Protein AF-A0A6P8HR31-F1 (afdb_monomer_lite)

Organism: Actinia tenebrosa (NCBI:txid6105)

pLDDT: mean 81.42, std 15.42, range [35.56, 97.12]

Foldseek 3Di:
DDDDDPPPPPDPPLPAFEEAEEEAPPDVLRVQLVVQLQVLLCVVCPPPSYDHPHYDHLNPDDDDEDQVLPPLRYAYEYEDDLVRQPSSVVHLPDPPQFPPDPVREGDLRYAYEYEAQDKPCRRHVVRNHHDPVSPLRTAYNHDPDSPPDGNVSLNPTPSSVSNSVSNVCSSVPDD

Radius of gyration: 18.09 Å; chains: 1; bounding box: 38×55×62 Å

Secondary structure (DSSP, 8-state):
----------------EEEEEEE--SSHHHHHHHHHHHHHHHHHTTTSSEEEEEEEETTT------GGGGSTTEEEEEEE-SSSHHHHHHHHTSBTTEE-STT-EEPTTEEEEESSSS-HHHHHTTT----GGGGGGEEE---S--TT--HHHHHT-HHHHHHHHHHHHHTT---

Structure (mmCIF, N/CA/C/O backbone):
data_AF-A0A6P8HR31-F1
#
_entry.id   AF-A0A6P8HR31-F1
#
loop_
_atom_site.group_PDB
_atom_site.id
_atom_site.type_symbol
_atom_site.label_atom_id
_atom_site.label_alt_id
_atom_site.label_comp_id
_atom_site.label_asym_id
_atom_site.label_entity_id
_atom_site.label_seq_id
_atom_site.pdbx_PDB_ins_code
_atom_site.Cartn_x
_atom_site.Cartn_y
_atom_site.Cartn_z
_atom_site.occupancy
_atom_site.B_iso_or_equiv
_atom_site.auth_seq_id
_atom_site.auth_comp_id
_atom_site.auth_asym_id
_atom_site.auth_atom_id
_atom_site.pdbx_PDB_model_num
ATOM 1 N N . MET A 1 1 ? 16.267 36.573 -46.406 1.00 40.12 1 MET A N 1
ATOM 2 C CA . MET A 1 1 ? 16.861 36.395 -45.064 1.00 40.12 1 MET A CA 1
ATOM 3 C C . MET A 1 1 ? 15.814 35.713 -44.201 1.00 40.12 1 MET A C 1
ATOM 5 O O . MET A 1 1 ? 14.861 36.362 -43.800 1.00 40.12 1 MET A O 1
ATOM 9 N N . GLY A 1 2 ? 15.895 34.387 -44.078 1.00 35.56 2 GLY A N 1
ATOM 10 C CA . GLY A 1 2 ? 14.940 33.589 -43.308 1.00 35.56 2 GLY A CA 1
ATOM 11 C C . GLY A 1 2 ? 15.474 33.358 -41.899 1.00 35.56 2 GLY A C 1
ATOM 12 O O . GLY A 1 2 ? 16.595 32.878 -41.751 1.00 35.56 2 GLY A O 1
ATOM 13 N N . ASN A 1 3 ? 14.686 33.712 -40.887 1.00 37.78 3 ASN A N 1
ATOM 14 C CA . ASN A 1 3 ? 14.994 33.411 -39.494 1.00 37.78 3 ASN A CA 1
ATOM 15 C C . ASN A 1 3 ? 14.479 32.007 -39.154 1.00 37.78 3 ASN A C 1
ATOM 17 O O . ASN A 1 3 ? 13.273 31.772 -39.152 1.00 37.78 3 ASN A O 1
ATOM 21 N N . SER A 1 4 ? 15.398 31.099 -38.825 1.00 42.00 4 SER A N 1
ATOM 22 C CA . SER A 1 4 ? 15.099 29.841 -38.140 1.00 42.00 4 SER A CA 1
ATOM 23 C C . SER A 1 4 ? 15.101 30.080 -36.632 1.00 42.00 4 SER A C 1
ATOM 25 O O . SER A 1 4 ? 16.160 30.279 -36.043 1.00 42.00 4 SER A O 1
ATOM 27 N N . PHE A 1 5 ? 13.934 30.009 -35.993 1.00 46.53 5 PHE A N 1
ATOM 28 C CA . PHE A 1 5 ? 13.835 29.779 -34.551 1.00 46.53 5 PHE A CA 1
ATOM 29 C C . PHE A 1 5 ? 13.508 28.304 -34.324 1.00 46.53 5 PHE A C 1
ATOM 31 O O . PHE A 1 5 ? 12.351 27.889 -34.328 1.00 46.53 5 PHE A O 1
ATOM 38 N N . GLY A 1 6 ? 14.557 27.502 -34.144 1.00 43.84 6 GLY A N 1
ATOM 39 C CA . GLY A 1 6 ? 14.457 26.139 -33.632 1.00 43.84 6 GLY A CA 1
ATOM 40 C C . GLY A 1 6 ? 14.149 26.166 -32.138 1.00 43.84 6 GLY A C 1
ATOM 41 O O . GLY A 1 6 ? 15.031 25.951 -31.312 1.00 43.84 6 GLY A O 1
ATOM 42 N N . GLY A 1 7 ? 12.899 26.460 -31.783 1.00 38.16 7 GLY A N 1
ATOM 43 C CA . GLY A 1 7 ? 12.392 26.240 -30.436 1.00 38.16 7 GLY A CA 1
ATOM 44 C C . GLY A 1 7 ? 12.248 24.741 -30.207 1.00 38.16 7 GLY A C 1
ATOM 45 O O . GLY A 1 7 ? 11.235 24.151 -30.573 1.00 38.16 7 GLY A O 1
ATOM 46 N N . THR A 1 8 ? 13.265 24.105 -29.624 1.00 46.38 8 THR A N 1
ATOM 47 C CA . THR A 1 8 ? 13.107 22.754 -29.080 1.00 46.38 8 THR A CA 1
ATOM 48 C C . THR A 1 8 ? 12.175 22.855 -27.882 1.00 46.38 8 THR A C 1
ATOM 50 O O . THR A 1 8 ? 12.580 23.157 -26.762 1.00 46.38 8 THR A O 1
ATOM 53 N N . ASN A 1 9 ? 10.886 22.652 -28.142 1.00 44.28 9 ASN A N 1
ATOM 54 C CA . ASN A 1 9 ? 9.853 22.546 -27.128 1.00 44.28 9 ASN A CA 1
ATOM 55 C C . ASN A 1 9 ? 10.074 21.215 -26.389 1.00 44.28 9 ASN A C 1
ATOM 57 O O . ASN A 1 9 ? 9.410 20.214 -26.648 1.00 44.28 9 ASN A O 1
ATOM 61 N N . LYS A 1 10 ? 11.095 21.170 -25.525 1.00 47.12 10 LYS A N 1
ATOM 62 C CA . LYS A 1 10 ? 11.249 20.106 -24.538 1.00 47.12 10 LYS A CA 1
ATOM 63 C C . LYS A 1 10 ? 10.072 20.268 -23.588 1.00 47.12 10 LYS A C 1
ATOM 65 O O . LYS A 1 10 ? 10.114 21.107 -22.691 1.00 47.12 10 LYS A O 1
ATOM 70 N N . GLN A 1 11 ? 9.009 19.497 -23.814 1.00 43.62 11 GLN A N 1
ATOM 71 C CA . GLN A 1 11 ? 8.009 19.270 -22.778 1.00 43.62 11 GLN A CA 1
ATOM 72 C C . GLN A 1 11 ? 8.769 18.925 -21.489 1.00 43.62 11 GLN A C 1
ATOM 74 O O . GLN A 1 11 ? 9.701 18.114 -21.553 1.00 43.62 11 GLN A O 1
ATOM 79 N N . PRO A 1 12 ? 8.455 19.557 -20.346 1.00 42.34 12 PRO A N 1
ATOM 80 C CA . PRO A 1 12 ? 9.095 19.191 -19.098 1.00 42.34 12 PRO A CA 1
ATOM 81 C C . PRO A 1 12 ? 8.813 17.707 -18.875 1.00 42.34 12 PRO A C 1
ATOM 83 O O . PRO A 1 12 ? 7.658 17.309 -18.732 1.00 42.34 12 PRO A O 1
ATOM 86 N N . VAL A 1 13 ? 9.863 16.884 -18.923 1.00 52.69 13 VAL A N 1
ATOM 87 C CA . VAL A 1 13 ? 9.776 15.475 -18.540 1.00 52.69 13 VAL A CA 1
ATOM 88 C C . VAL A 1 13 ? 9.212 15.480 -17.131 1.00 52.69 13 VAL A C 1
ATOM 90 O O . VAL A 1 13 ? 9.839 16.062 -16.244 1.00 52.69 13 VAL A O 1
ATOM 93 N N . ASP A 1 14 ? 8.023 14.904 -16.940 1.00 58.78 14 ASP A N 1
ATOM 94 C CA . ASP A 1 14 ? 7.403 14.849 -15.623 1.00 58.78 14 ASP A CA 1
ATOM 95 C C . ASP A 1 14 ? 8.366 14.109 -14.689 1.00 58.78 14 ASP A C 1
ATOM 97 O O . ASP A 1 14 ? 8.600 12.904 -14.807 1.00 58.78 14 ASP A O 1
ATOM 101 N N . SER A 1 15 ? 9.039 14.873 -13.830 1.00 66.69 15 SER A N 1
ATOM 102 C CA . SER A 1 15 ? 10.050 14.372 -12.906 1.00 66.69 15 SER A CA 1
ATOM 103 C C . SER A 1 15 ? 9.425 13.668 -11.708 1.00 66.69 15 SER A C 1
ATOM 105 O O . SER A 1 15 ? 10.156 13.131 -10.874 1.00 66.69 15 SER A O 1
ATOM 107 N N . ARG A 1 16 ? 8.089 13.688 -11.617 1.00 76.94 16 ARG A N 1
ATOM 108 C CA . ARG A 1 16 ? 7.333 13.124 -10.509 1.00 76.94 16 ARG A CA 1
ATOM 109 C C . ARG A 1 16 ? 7.533 11.621 -10.419 1.00 76.94 16 ARG A C 1
ATOM 111 O O . ARG A 1 16 ? 7.581 10.892 -11.406 1.00 76.94 16 ARG A O 1
ATOM 118 N N . LYS A 1 17 ? 7.649 11.178 -9.178 1.00 87.31 17 LYS A N 1
ATOM 119 C CA . LYS A 1 17 ? 7.576 9.789 -8.763 1.00 87.31 17 LYS A CA 1
ATOM 120 C C . LYS A 1 17 ? 6.125 9.457 -8.416 1.00 87.31 17 LYS A C 1
ATOM 122 O O . LYS A 1 17 ? 5.412 10.276 -7.835 1.00 87.31 17 LYS A O 1
ATOM 127 N N . HIS A 1 18 ? 5.676 8.272 -8.788 1.00 89.75 18 HIS A N 1
ATOM 128 C CA . HIS A 1 18 ? 4.277 7.885 -8.826 1.00 89.75 18 HIS A CA 1
ATOM 129 C C . HIS A 1 18 ? 4.034 6.661 -7.946 1.00 89.75 18 HIS A C 1
ATOM 131 O O . HIS A 1 18 ? 4.611 5.598 -8.156 1.00 89.75 18 HIS A O 1
ATOM 137 N N . ILE A 1 19 ? 3.137 6.806 -6.976 1.00 92.44 19 ILE A N 1
ATOM 138 C CA . ILE A 1 19 ? 2.626 5.690 -6.180 1.00 92.44 19 ILE A CA 1
ATOM 139 C C . ILE A 1 19 ? 1.234 5.336 -6.699 1.00 92.44 19 ILE A C 1
ATOM 141 O O . ILE A 1 19 ? 0.383 6.215 -6.888 1.00 92.44 19 ILE A O 1
ATOM 145 N N . CYS A 1 20 ? 1.002 4.048 -6.909 1.00 92.62 20 CYS A N 1
ATOM 146 C CA . CYS A 1 20 ? -0.322 3.474 -7.074 1.00 92.62 20 CYS A CA 1
ATOM 147 C C . CYS A 1 20 ? -0.653 2.664 -5.827 1.00 92.62 20 CYS A C 1
ATOM 149 O O . CYS A 1 20 ? 0.116 1.783 -5.457 1.00 92.62 20 CYS A O 1
ATOM 151 N N . ILE A 1 21 ? -1.797 2.932 -5.208 1.00 94.44 21 ILE A N 1
ATOM 152 C CA . ILE A 1 21 ? -2.326 2.094 -4.133 1.00 94.44 21 ILE A CA 1
ATOM 153 C C . ILE A 1 21 ? -3.433 1.229 -4.715 1.00 94.44 21 ILE A C 1
ATOM 155 O O . ILE A 1 21 ? -4.346 1.742 -5.363 1.00 94.44 21 ILE A O 1
ATOM 159 N N . LEU A 1 22 ? -3.343 -0.070 -4.474 1.00 92.81 22 LEU A N 1
ATOM 160 C CA . LEU A 1 22 ? -4.321 -1.065 -4.864 1.00 92.81 22 LEU A CA 1
ATOM 161 C C . LEU A 1 22 ? -4.938 -1.674 -3.612 1.00 92.81 22 LEU A C 1
ATOM 163 O O . LEU A 1 22 ? -4.216 -2.108 -2.720 1.00 92.81 22 LEU A O 1
ATOM 167 N N . TYR A 1 23 ? -6.263 -1.700 -3.541 1.00 93.12 23 TYR A N 1
ATOM 168 C CA . TYR A 1 23 ? -6.982 -2.236 -2.391 1.00 93.12 23 TYR A CA 1
ATOM 169 C C . TYR A 1 23 ? -8.322 -2.834 -2.812 1.00 93.12 23 TYR A C 1
ATOM 171 O O . TYR A 1 23 ? -8.868 -2.491 -3.863 1.00 93.12 23 TYR A O 1
ATOM 179 N N . ASN A 1 24 ? -8.877 -3.709 -1.975 1.00 90.75 24 ASN A N 1
ATOM 180 C CA . ASN A 1 24 ? -10.247 -4.180 -2.124 1.00 90.75 24 ASN A CA 1
ATOM 181 C C . ASN A 1 24 ? -11.186 -3.341 -1.244 1.00 90.75 24 ASN A C 1
ATOM 183 O O . ASN A 1 24 ? -11.096 -3.374 -0.021 1.00 90.75 24 ASN A O 1
ATOM 187 N N . GLY A 1 25 ? -12.075 -2.565 -1.864 1.00 87.94 25 GLY A N 1
ATOM 188 C CA . GLY A 1 25 ? -13.039 -1.705 -1.176 1.00 87.94 25 GLY A CA 1
ATOM 189 C C . GLY A 1 25 ? -14.407 -2.337 -0.924 1.00 87.94 25 GLY A C 1
ATOM 190 O O . GLY A 1 25 ? -15.355 -1.590 -0.670 1.00 87.94 25 GLY A O 1
ATOM 191 N N . SER A 1 26 ? -14.530 -3.668 -1.022 1.00 87.25 26 SER A N 1
ATOM 192 C CA . SER A 1 26 ? -15.784 -4.384 -0.728 1.00 87.25 26 SER A CA 1
ATOM 193 C C . SER A 1 26 ? -16.178 -4.262 0.745 1.00 87.25 26 SER A C 1
ATOM 195 O O . SER A 1 26 ? -17.365 -4.192 1.055 1.00 87.25 26 SER A O 1
ATOM 197 N N . ASP A 1 27 ? -15.189 -4.199 1.640 1.00 89.06 27 ASP A N 1
ATOM 198 C CA . ASP A 1 27 ? -15.388 -3.911 3.057 1.00 89.06 27 ASP A CA 1
ATOM 199 C C . ASP A 1 27 ? -15.221 -2.409 3.339 1.00 89.06 27 ASP A C 1
ATOM 201 O O . ASP A 1 27 ? -14.224 -1.778 2.969 1.00 89.06 27 ASP A O 1
ATOM 205 N N . SER A 1 28 ? -16.215 -1.817 4.006 1.00 89.88 28 SER A N 1
ATOM 206 C CA . SER A 1 28 ? -16.205 -0.391 4.337 1.00 89.88 28 SER A CA 1
ATOM 207 C C . SER A 1 28 ? -15.113 -0.040 5.340 1.00 89.88 28 SER A C 1
ATOM 209 O O . SER A 1 28 ? -14.540 1.043 5.233 1.00 89.88 28 SER A O 1
ATOM 211 N N . LEU A 1 29 ? -14.817 -0.947 6.278 1.00 91.88 29 LEU A N 1
ATOM 212 C CA . LEU A 1 29 ? -13.780 -0.736 7.284 1.00 91.88 29 LEU A CA 1
ATOM 213 C C . LEU 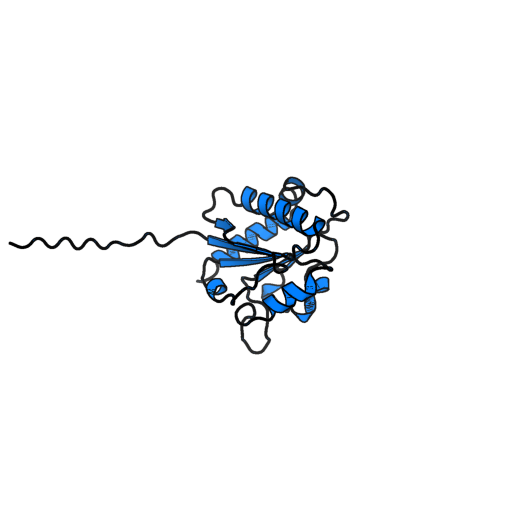A 1 29 ? -12.395 -0.729 6.633 1.00 91.88 29 LEU A C 1
ATOM 215 O O . LEU A 1 29 ? -11.627 0.212 6.828 1.00 91.88 29 LEU A O 1
ATOM 219 N N . GLN A 1 30 ? -12.108 -1.713 5.779 1.00 90.56 30 GLN A N 1
ATOM 220 C CA . GLN A 1 30 ? -10.887 -1.727 4.979 1.00 90.56 30 GLN A CA 1
ATOM 221 C C . GLN A 1 30 ? -10.750 -0.446 4.155 1.00 90.56 30 GLN A C 1
ATOM 223 O O . GLN A 1 30 ? -9.706 0.200 4.173 1.00 90.56 30 GLN A O 1
ATOM 228 N N . LYS A 1 31 ? -11.814 -0.010 3.476 1.00 92.62 31 LYS A N 1
ATOM 229 C CA . LYS A 1 31 ? -11.786 1.223 2.680 1.00 92.62 31 LYS A CA 1
ATOM 230 C C . LYS A 1 31 ? -11.470 2.475 3.507 1.00 92.62 31 LYS A C 1
ATOM 232 O O . LYS A 1 31 ? -10.786 3.366 3.003 1.00 92.62 31 LYS A O 1
ATOM 237 N N . GLU A 1 32 ? -11.988 2.573 4.727 1.00 94.56 32 GLU A N 1
ATOM 238 C CA . GLU A 1 32 ? -11.679 3.667 5.652 1.00 94.56 32 GLU A CA 1
ATOM 239 C C . GLU A 1 32 ? -10.208 3.626 6.078 1.00 94.56 32 GLU A C 1
ATOM 241 O O . GLU A 1 32 ? -9.495 4.611 5.892 1.00 94.56 32 GLU A O 1
ATOM 246 N N . ASN A 1 33 ? -9.714 2.459 6.489 1.00 95.19 33 ASN A N 1
ATOM 247 C CA . ASN A 1 33 ? -8.317 2.281 6.883 1.00 95.19 33 ASN A CA 1
ATOM 248 C C . ASN A 1 33 ? -7.340 2.582 5.742 1.00 95.19 33 ASN A C 1
ATOM 250 O O . ASN A 1 33 ? -6.334 3.254 5.953 1.00 95.19 33 ASN A O 1
ATOM 254 N N . VAL A 1 34 ? -7.648 2.165 4.507 1.00 95.38 34 VAL A N 1
ATOM 255 C CA . VAL A 1 34 ? -6.812 2.479 3.336 1.00 95.38 34 VAL A CA 1
ATOM 256 C C . VAL A 1 34 ? -6.796 3.992 3.058 1.00 95.38 34 VAL A C 1
ATOM 258 O O . VAL A 1 34 ? -5.783 4.519 2.595 1.00 95.38 34 VAL A O 1
ATOM 261 N N . ARG A 1 35 ? -7.881 4.726 3.350 1.00 95.75 35 ARG A N 1
ATOM 262 C CA . ARG A 1 35 ? -7.899 6.197 3.231 1.00 95.75 35 ARG A CA 1
ATOM 263 C C . ARG A 1 35 ? -7.020 6.856 4.290 1.00 95.75 35 ARG A C 1
ATOM 265 O O . ARG A 1 35 ? -6.188 7.675 3.911 1.00 95.75 35 ARG A O 1
ATOM 272 N N . SER A 1 36 ? -7.146 6.456 5.556 1.00 97.06 36 SER A N 1
ATOM 273 C CA . SER A 1 36 ? -6.275 6.926 6.644 1.00 97.06 36 SER A CA 1
ATOM 274 C C . SER A 1 36 ? -4.802 6.654 6.328 1.00 97.06 36 SER A C 1
ATOM 276 O O . SER A 1 36 ? -3.967 7.554 6.395 1.00 97.06 36 SER A O 1
ATOM 278 N N . PHE A 1 37 ? -4.496 5.444 5.858 1.00 97.12 37 PHE A N 1
ATOM 279 C CA . PHE A 1 37 ? -3.167 5.047 5.398 1.00 97.12 37 PHE A CA 1
ATOM 280 C C . PHE A 1 37 ? -2.651 5.914 4.243 1.00 97.12 37 PHE A C 1
ATOM 282 O O . PHE A 1 37 ? -1.506 6.361 4.266 1.00 97.12 37 PHE A O 1
ATOM 289 N N . ARG A 1 38 ? -3.479 6.170 3.222 1.00 95.62 38 ARG A N 1
ATOM 290 C CA . ARG A 1 38 ? -3.123 7.035 2.088 1.00 95.62 38 ARG A CA 1
ATOM 291 C C . ARG A 1 38 ? -2.790 8.445 2.563 1.00 95.62 38 ARG A C 1
ATOM 293 O O . ARG A 1 38 ? -1.826 9.029 2.073 1.00 95.62 38 ARG A O 1
ATOM 300 N N . ASP A 1 39 ? -3.597 8.989 3.464 1.00 94.50 39 ASP A N 1
ATOM 301 C CA . ASP A 1 39 ? -3.443 10.358 3.949 1.00 94.50 39 ASP A CA 1
ATOM 302 C C . ASP A 1 39 ? -2.161 10.496 4.777 1.00 94.50 39 ASP A C 1
ATOM 304 O O . ASP A 1 39 ? -1.372 11.404 4.515 1.00 94.50 39 ASP A O 1
ATOM 308 N N . ALA A 1 40 ? -1.882 9.522 5.647 1.00 94.75 40 ALA A N 1
ATOM 309 C CA . ALA A 1 40 ? -0.612 9.378 6.355 1.00 94.75 40 ALA A CA 1
ATOM 310 C C . ALA A 1 40 ? 0.574 9.273 5.379 1.00 94.75 40 ALA A C 1
ATOM 312 O O . ALA A 1 40 ? 1.537 10.043 5.426 1.00 94.75 40 ALA A O 1
ATOM 313 N N . LEU A 1 41 ? 0.503 8.358 4.407 1.00 93.88 41 LEU A N 1
ATOM 314 C CA . LEU A 1 41 ? 1.563 8.166 3.418 1.00 93.88 41 LEU A CA 1
ATOM 315 C C . LEU A 1 41 ? 1.844 9.452 2.629 1.00 93.88 41 LEU A C 1
ATOM 317 O O . LEU A 1 41 ? 3.003 9.826 2.459 1.00 93.88 41 LEU A O 1
ATOM 321 N N . ASN A 1 42 ? 0.800 10.151 2.184 1.00 90.88 42 ASN A N 1
ATOM 322 C CA . ASN A 1 42 ? 0.929 11.416 1.470 1.00 90.88 42 ASN A CA 1
ATOM 323 C C . ASN A 1 42 ? 1.492 12.532 2.366 1.00 90.88 42 ASN A C 1
ATOM 325 O O . ASN A 1 42 ? 2.336 13.302 1.913 1.00 90.88 42 ASN A O 1
ATOM 329 N N . GLY A 1 43 ? 1.065 12.595 3.631 1.00 88.75 43 GLY A N 1
ATOM 330 C CA . GLY A 1 43 ? 1.535 13.567 4.618 1.00 88.75 43 GLY A CA 1
ATOM 331 C C . GLY A 1 43 ? 3.043 13.481 4.850 1.00 88.75 43 GLY A C 1
ATOM 332 O O . GLY A 1 43 ? 3.752 14.470 4.672 1.00 88.75 43 GLY A O 1
ATOM 333 N N . GLY A 1 44 ? 3.567 12.289 5.148 1.00 86.94 44 GLY A N 1
ATOM 334 C CA . GLY A 1 44 ? 5.005 12.115 5.404 1.00 86.94 44 GLY A CA 1
ATOM 335 C C . GLY A 1 44 ? 5.894 12.002 4.161 1.00 86.94 44 GLY A C 1
ATOM 336 O O . GLY A 1 44 ? 7.121 11.976 4.277 1.00 86.94 44 GLY A O 1
ATOM 337 N N . LEU A 1 45 ? 5.305 11.958 2.964 1.00 87.38 45 LEU A N 1
ATOM 338 C CA . LEU A 1 45 ? 6.025 12.181 1.704 1.00 87.38 45 LEU A CA 1
ATOM 339 C C . LEU A 1 45 ? 5.960 13.648 1.241 1.00 87.38 45 LEU A C 1
ATOM 341 O O . LEU A 1 45 ? 6.557 13.989 0.217 1.00 87.38 45 LEU A O 1
ATOM 345 N N . GLY A 1 46 ? 5.291 14.524 2.001 1.00 73.75 46 GLY A N 1
ATOM 346 C CA . GLY A 1 46 ? 5.201 15.955 1.733 1.00 73.75 46 GLY A CA 1
ATOM 347 C C . GLY A 1 46 ? 6.572 16.604 1.519 1.00 73.75 46 GLY A C 1
ATOM 348 O O . GLY A 1 46 ? 7.539 16.319 2.223 1.00 73.75 46 GLY A O 1
ATOM 349 N N . GLY A 1 47 ? 6.670 17.460 0.498 1.00 68.50 47 GLY A N 1
ATOM 350 C CA . GLY A 1 47 ? 7.920 18.123 0.100 1.00 68.50 47 GLY A CA 1
ATOM 351 C C . GLY A 1 47 ? 8.832 17.294 -0.813 1.00 68.50 47 GLY A C 1
ATOM 352 O O . GLY A 1 47 ? 9.760 17.848 -1.400 1.00 68.50 47 GLY A O 1
ATOM 353 N N . LYS A 1 48 ? 8.560 15.995 -1.006 1.00 75.00 48 LYS A N 1
ATOM 354 C CA . LYS A 1 48 ? 9.241 15.158 -2.007 1.00 75.00 48 LYS A CA 1
ATOM 355 C C . LYS A 1 48 ? 8.491 15.235 -3.336 1.00 75.00 48 LYS A C 1
ATOM 357 O O . LYS A 1 48 ? 7.277 15.417 -3.368 1.00 75.00 48 LYS A O 1
ATOM 362 N N . ASN A 1 49 ? 9.193 15.042 -4.453 1.00 84.88 49 ASN A N 1
ATOM 363 C CA . ASN A 1 49 ? 8.577 14.970 -5.785 1.00 84.88 49 ASN A CA 1
ATOM 364 C C . ASN A 1 49 ? 7.872 13.614 -6.022 1.00 84.88 49 ASN A C 1
ATOM 366 O O . ASN A 1 49 ? 8.054 12.991 -7.066 1.00 84.88 49 ASN A O 1
ATOM 370 N N . ILE A 1 50 ? 7.138 13.117 -5.021 1.00 87.06 50 ILE A N 1
ATOM 371 C CA . ILE A 1 50 ? 6.440 11.828 -5.007 1.00 87.06 50 ILE A CA 1
ATOM 372 C C . ILE A 1 50 ? 4.949 12.107 -4.834 1.00 87.06 50 ILE A C 1
ATOM 374 O O . ILE A 1 50 ? 4.552 12.874 -3.962 1.00 87.06 50 ILE A O 1
ATOM 378 N N . LYS A 1 51 ? 4.113 11.483 -5.662 1.00 87.44 51 LYS A N 1
ATOM 379 C CA . LYS A 1 51 ? 2.665 11.661 -5.630 1.00 87.44 51 LYS A CA 1
ATOM 380 C C . LYS A 1 51 ? 1.949 10.322 -5.709 1.00 87.44 51 LYS A C 1
ATOM 382 O O . LYS A 1 51 ? 2.233 9.502 -6.583 1.00 87.44 51 LYS A O 1
ATOM 387 N N . ILE A 1 52 ? 0.938 10.147 -4.864 1.00 88.62 52 ILE A N 1
ATOM 388 C CA . ILE A 1 52 ? -0.059 9.092 -5.052 1.00 88.62 52 ILE A CA 1
ATOM 389 C C . ILE A 1 52 ? -0.928 9.497 -6.244 1.00 88.62 52 ILE A C 1
ATOM 391 O O . ILE A 1 52 ? -1.682 10.467 -6.185 1.00 88.62 52 ILE A O 1
ATOM 395 N N . THR A 1 53 ? -0.760 8.803 -7.366 1.00 84.94 53 THR A N 1
ATOM 396 C CA . THR A 1 53 ? -1.433 9.146 -8.631 1.00 84.94 53 THR A CA 1
ATOM 397 C C . THR A 1 53 ? -2.591 8.240 -8.967 1.00 84.94 53 THR A C 1
ATOM 399 O O . THR A 1 53 ? -3.489 8.661 -9.693 1.00 84.94 53 THR A O 1
ATOM 402 N N . LYS A 1 54 ? -2.594 7.027 -8.419 1.00 86.44 54 LYS A N 1
ATOM 403 C CA . LYS A 1 54 ? -3.686 6.077 -8.571 1.00 86.44 54 LYS A CA 1
ATOM 404 C C . LYS A 1 54 ? -4.055 5.494 -7.215 1.00 86.44 54 LYS A C 1
ATOM 406 O O . LYS A 1 54 ? -3.185 5.194 -6.398 1.00 86.44 54 LYS A O 1
ATOM 411 N N . PHE A 1 55 ? -5.354 5.366 -6.997 1.00 90.31 55 PHE A N 1
ATOM 412 C CA . PHE A 1 55 ? -5.953 4.831 -5.785 1.00 90.31 55 PHE A CA 1
ATOM 413 C C . PHE A 1 55 ? -7.103 3.927 -6.221 1.00 90.31 55 PHE A C 1
ATOM 415 O O . PHE A 1 55 ? -8.202 4.413 -6.470 1.00 90.31 55 PHE A O 1
ATOM 422 N N . ILE A 1 56 ? -6.794 2.649 -6.436 1.00 90.12 56 ILE A N 1
ATOM 423 C CA . ILE A 1 56 ? -7.619 1.738 -7.229 1.00 90.12 56 ILE A CA 1
ATOM 424 C C . ILE A 1 56 ? -8.351 0.7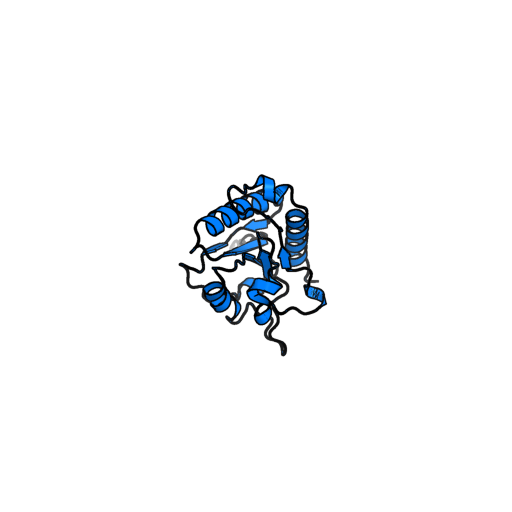54 -6.323 1.00 90.12 56 ILE A C 1
ATOM 426 O O . ILE A 1 56 ? -7.723 -0.022 -5.600 1.00 90.12 56 ILE A O 1
ATOM 430 N N . ASP A 1 57 ? -9.679 0.766 -6.431 1.00 91.50 57 ASP A N 1
ATOM 431 C CA . ASP A 1 57 ? -10.575 -0.196 -5.798 1.00 91.50 57 ASP A CA 1
ATOM 432 C C . ASP A 1 57 ? -10.833 -1.379 -6.743 1.00 91.50 57 ASP A C 1
ATOM 434 O O . ASP A 1 57 ? -11.654 -1.295 -7.662 1.00 91.50 57 ASP A O 1
ATOM 438 N N . VAL A 1 58 ? -10.165 -2.510 -6.510 1.00 89.00 58 VAL A N 1
ATOM 439 C CA . VAL A 1 58 ? -10.283 -3.692 -7.389 1.00 89.00 58 VAL A CA 1
ATOM 440 C C . VAL A 1 58 ? -11.638 -4.390 -7.306 1.00 89.00 58 VAL A C 1
ATOM 442 O O . VAL A 1 58 ? -11.908 -5.296 -8.090 1.00 89.00 58 VAL A O 1
ATOM 445 N N . SER A 1 59 ? -12.506 -3.995 -6.369 1.00 85.94 59 SER A N 1
ATOM 446 C CA . SER A 1 59 ? -13.891 -4.477 -6.346 1.00 85.94 59 SER A CA 1
ATOM 447 C C . SER A 1 59 ? -14.762 -3.820 -7.422 1.00 85.94 59 SER A C 1
ATOM 449 O O . SER A 1 59 ? -15.838 -4.325 -7.735 1.00 85.94 59 SER A O 1
ATOM 451 N N . LYS A 1 60 ? -14.307 -2.698 -7.995 1.00 84.19 60 LYS A N 1
ATOM 452 C CA . LYS A 1 60 ? -15.075 -1.875 -8.943 1.00 84.19 60 LYS A CA 1
ATOM 453 C C . LYS A 1 60 ? -14.380 -1.683 -10.276 1.00 84.19 60 LYS A C 1
ATOM 455 O O . LYS A 1 60 ? -15.050 -1.517 -11.291 1.00 84.19 60 LYS A O 1
ATOM 460 N N . GLU A 1 61 ? -13.055 -1.656 -10.265 1.00 77.44 61 GLU A N 1
ATOM 461 C CA . GLU A 1 61 ? -12.259 -1.301 -11.428 1.00 77.44 61 GLU A CA 1
ATOM 462 C C . GLU A 1 61 ? -11.576 -2.524 -12.032 1.00 77.44 61 GLU A C 1
ATOM 464 O O . GLU A 1 61 ? -10.941 -3.322 -11.340 1.00 77.44 61 GLU A O 1
ATOM 469 N N . HIS A 1 62 ? -11.668 -2.640 -13.356 1.00 72.31 62 HIS A N 1
ATOM 470 C CA . HIS A 1 62 ? -10.839 -3.567 -14.108 1.00 72.31 62 HIS A CA 1
ATOM 471 C C . HIS A 1 62 ? -9.508 -2.892 -14.442 1.00 72.31 62 HIS A C 1
ATOM 473 O O . HIS A 1 62 ? -9.483 -1.812 -15.026 1.00 72.31 62 HIS A O 1
ATOM 479 N N . ILE A 1 63 ? -8.396 -3.530 -14.076 1.00 73.69 63 ILE A N 1
ATOM 480 C CA . ILE A 1 63 ? -7.059 -2.991 -14.341 1.00 73.69 63 ILE A CA 1
ATOM 481 C C . ILE A 1 63 ? -6.465 -3.666 -15.575 1.00 73.69 63 ILE A C 1
ATOM 483 O O . ILE A 1 63 ? -6.107 -4.845 -15.521 1.00 73.69 63 ILE A O 1
ATOM 487 N N . ASP A 1 64 ? -6.324 -2.921 -16.668 1.00 63.91 64 ASP A N 1
ATOM 488 C CA . ASP A 1 64 ? -5.694 -3.392 -17.906 1.00 63.91 64 ASP A CA 1
ATOM 489 C C . ASP A 1 64 ? -4.167 -3.327 -17.815 1.00 63.91 64 ASP A C 1
ATOM 491 O O . ASP A 1 64 ? -3.536 -2.373 -18.260 1.00 63.91 64 ASP A O 1
ATOM 495 N N . GLY A 1 65 ? -3.572 -4.365 -17.220 1.00 63.19 65 GLY A N 1
ATOM 496 C CA . GLY A 1 65 ? -2.122 -4.553 -17.151 1.00 63.19 65 GLY A CA 1
ATOM 497 C C . GLY A 1 65 ? -1.372 -3.492 -16.330 1.00 63.19 65 GLY A C 1
ATOM 498 O O . GLY A 1 65 ? -1.831 -2.378 -16.089 1.00 63.19 65 GLY A O 1
ATOM 499 N N . MET A 1 66 ? -0.166 -3.839 -15.881 1.00 72.94 66 MET A N 1
ATOM 500 C CA . MET A 1 66 ? 0.681 -2.931 -15.095 1.00 72.94 66 MET A CA 1
ATOM 501 C C . MET A 1 66 ? 2.008 -2.630 -15.791 1.00 72.94 66 MET A C 1
ATOM 503 O O . MET A 1 66 ? 3.031 -2.468 -15.143 1.00 72.94 66 MET A O 1
ATOM 507 N N . GLN A 1 67 ? 1.999 -2.500 -17.121 1.00 71.94 67 GLN A N 1
ATOM 508 C CA . GLN A 1 67 ? 3.199 -2.176 -17.913 1.00 71.94 67 GLN A CA 1
ATOM 509 C C . GLN A 1 67 ? 3.883 -0.872 -17.470 1.00 71.94 67 GLN A C 1
ATOM 511 O O . GLN A 1 67 ? 5.062 -0.672 -17.719 1.00 71.94 67 GLN A O 1
ATOM 516 N N . TRP A 1 68 ? 3.161 0.020 -16.790 1.00 73.69 68 TRP A N 1
ATOM 517 C CA . TRP A 1 68 ? 3.730 1.233 -16.215 1.00 73.69 68 TRP A CA 1
ATOM 518 C C . TRP A 1 68 ? 4.630 0.966 -14.994 1.00 73.69 68 TRP A C 1
ATOM 520 O O . TRP A 1 68 ? 5.414 1.842 -14.647 1.00 73.69 68 TRP A O 1
ATOM 530 N N . LEU A 1 69 ? 4.561 -0.205 -14.344 1.00 75.25 69 LEU A N 1
ATOM 531 C CA . LEU A 1 69 ? 5.441 -0.546 -13.214 1.00 75.25 69 LEU A CA 1
ATOM 532 C C . LEU A 1 69 ? 6.902 -0.700 -13.622 1.00 75.25 69 LEU A C 1
ATOM 534 O O . LEU A 1 69 ? 7.785 -0.421 -12.817 1.00 75.25 69 LEU A O 1
ATOM 538 N N . SER A 1 70 ? 7.165 -1.063 -14.879 1.00 68.94 70 SER A N 1
ATOM 539 C CA . SER A 1 70 ? 8.531 -1.119 -15.396 1.00 68.94 70 SER A CA 1
ATOM 540 C C . SER A 1 70 ? 9.149 0.274 -15.578 1.00 68.94 70 SER A C 1
ATOM 542 O O . SER A 1 70 ? 10.325 0.385 -15.906 1.00 68.94 70 SER A O 1
ATOM 544 N N . GLN A 1 71 ? 8.387 1.358 -15.392 1.00 74.12 71 GLN A N 1
ATOM 545 C CA . GLN A 1 71 ? 8.929 2.713 -15.414 1.00 74.12 71 GLN A CA 1
ATOM 546 C C . GLN A 1 71 ? 9.676 2.999 -14.103 1.00 74.12 71 GLN A C 1
ATOM 548 O O . GLN A 1 71 ? 9.193 2.704 -13.012 1.00 74.12 71 GLN A O 1
ATOM 553 N N . ILE A 1 72 ? 10.850 3.629 -14.201 1.00 67.06 72 ILE A N 1
ATOM 554 C CA . ILE A 1 72 ? 11.782 3.902 -13.082 1.00 67.06 72 ILE A CA 1
ATOM 555 C C . ILE A 1 72 ? 11.100 4.578 -11.881 1.00 67.06 72 ILE A C 1
ATOM 557 O O . ILE A 1 72 ? 11.465 4.375 -10.731 1.00 67.06 72 ILE A O 1
ATOM 561 N N . ARG A 1 73 ? 10.076 5.391 -12.135 1.00 82.94 73 ARG A N 1
ATOM 562 C CA . ARG A 1 73 ? 9.486 6.289 -11.139 1.00 82.94 73 ARG A CA 1
ATOM 563 C C . ARG A 1 73 ? 8.213 5.758 -10.491 1.00 82.94 73 ARG A C 1
ATOM 565 O O . ARG A 1 73 ? 7.492 6.549 -9.893 1.00 82.94 73 ARG A O 1
ATOM 572 N N . HIS A 1 74 ? 7.888 4.480 -10.655 1.00 87.38 74 HIS A N 1
ATOM 573 C CA . HIS A 1 74 ? 6.576 3.940 -10.309 1.00 87.38 74 HIS A CA 1
ATOM 574 C C . HIS A 1 74 ? 6.676 2.828 -9.263 1.00 87.38 74 HIS A C 1
ATOM 576 O O . HIS A 1 74 ? 7.464 1.904 -9.408 1.00 87.38 74 HIS A O 1
ATOM 582 N N . VAL A 1 75 ? 5.841 2.900 -8.225 1.00 91.19 75 VAL A N 1
ATOM 583 C CA . VAL A 1 75 ? 5.713 1.860 -7.190 1.00 91.19 75 VAL A CA 1
ATOM 584 C C . VAL A 1 75 ? 4.248 1.474 -7.040 1.00 91.19 75 VAL A C 1
ATOM 586 O O . VAL A 1 75 ? 3.363 2.339 -7.032 1.00 91.19 75 VAL A O 1
ATOM 589 N N . LEU A 1 76 ? 3.994 0.175 -6.899 1.00 92.19 76 LEU A N 1
ATOM 590 C CA . LEU A 1 76 ? 2.692 -0.365 -6.525 1.00 92.19 76 LEU A CA 1
ATOM 591 C C . LEU A 1 76 ? 2.706 -0.716 -5.040 1.00 92.19 76 LEU A C 1
ATOM 593 O O . LEU A 1 76 ? 3.544 -1.489 -4.594 1.00 92.19 76 LEU A O 1
ATOM 597 N N . VAL A 1 77 ? 1.747 -0.186 -4.292 1.00 94.94 77 VAL A N 1
ATOM 598 C CA . VAL A 1 77 ? 1.462 -0.588 -2.915 1.00 94.94 77 VAL A CA 1
ATOM 599 C C . VAL A 1 77 ? 0.148 -1.356 -2.915 1.00 94.94 77 VAL A C 1
ATOM 601 O O . VAL A 1 77 ? -0.882 -0.827 -3.329 1.00 94.94 77 VAL A O 1
ATOM 604 N N . VAL A 1 78 ? 0.180 -2.600 -2.458 1.00 93.69 78 VAL A N 1
ATOM 605 C CA . VAL A 1 78 ? -0.966 -3.506 -2.414 1.00 93.69 78 VAL A CA 1
ATOM 606 C C . VAL A 1 78 ? -1.425 -3.640 -0.969 1.00 93.69 78 VAL A C 1
ATOM 608 O O . VAL A 1 78 ? -0.734 -4.236 -0.148 1.00 93.69 78 VAL A O 1
ATOM 611 N N . CYS A 1 79 ? -2.592 -3.091 -0.649 1.00 94.62 79 CYS A N 1
ATOM 612 C CA . CYS A 1 79 ? -3.230 -3.259 0.650 1.00 94.62 79 CYS A CA 1
ATOM 613 C C . CYS A 1 79 ? -4.015 -4.573 0.655 1.00 94.62 79 CYS A C 1
ATOM 615 O O . CYS A 1 79 ? -5.060 -4.673 0.008 1.00 94.62 79 CYS A O 1
ATOM 617 N N . VAL A 1 80 ? -3.507 -5.564 1.383 1.00 92.06 80 VAL A N 1
ATOM 618 C CA . VAL A 1 80 ? -4.102 -6.896 1.497 1.00 92.06 80 VAL A CA 1
ATOM 619 C C . VAL A 1 80 ? -4.859 -7.052 2.812 1.00 92.06 80 VAL A C 1
ATOM 621 O O . VAL A 1 80 ? -4.453 -6.556 3.865 1.00 92.06 80 VAL A O 1
ATOM 624 N N . ASP A 1 81 ? -5.968 -7.770 2.741 1.00 88.38 81 ASP A N 1
ATOM 625 C CA . ASP A 1 81 ? -6.827 -8.137 3.855 1.00 88.38 81 ASP A CA 1
ATOM 626 C C . ASP A 1 81 ? -7.428 -9.523 3.593 1.00 88.38 81 ASP A C 1
ATOM 628 O O . ASP A 1 81 ? -7.482 -9.989 2.458 1.00 88.38 81 ASP A O 1
ATOM 632 N N . GLN A 1 82 ? -7.903 -10.204 4.636 1.00 80.25 82 GLN A N 1
ATOM 633 C CA . GLN A 1 82 ? -8.451 -11.557 4.469 1.00 80.25 82 GLN A CA 1
ATOM 634 C C . GLN A 1 82 ? -9.707 -11.595 3.582 1.00 80.25 82 GLN A C 1
ATOM 636 O O . GLN A 1 82 ? -9.969 -12.609 2.934 1.00 80.25 82 GLN A O 1
ATOM 641 N N . ALA A 1 83 ? -10.481 -10.506 3.538 1.00 72.25 83 ALA A N 1
ATOM 642 C CA . ALA A 1 83 ? -11.718 -10.433 2.766 1.00 72.25 83 ALA A CA 1
ATOM 643 C C . ALA A 1 83 ? -11.476 -10.141 1.274 1.00 72.25 83 ALA A C 1
ATOM 645 O O . ALA A 1 83 ? -12.275 -10.549 0.429 1.00 72.25 83 ALA A O 1
ATOM 646 N N . GLY A 1 84 ? -10.381 -9.460 0.923 1.00 65.19 84 GLY A N 1
ATOM 647 C CA . GLY A 1 84 ? -10.162 -8.916 -0.413 1.00 65.19 84 GLY A CA 1
ATOM 648 C C . GLY A 1 84 ? -9.371 -9.784 -1.388 1.00 65.19 84 GLY A C 1
ATOM 649 O O . GLY A 1 84 ? -9.155 -9.366 -2.533 1.00 65.19 84 GLY A O 1
ATOM 650 N N . ASN A 1 85 ? -8.984 -10.988 -0.963 1.00 73.19 85 ASN A N 1
ATOM 651 C CA . ASN A 1 85 ? -8.022 -11.858 -1.641 1.00 73.19 85 ASN A CA 1
ATOM 652 C C . ASN A 1 85 ? -8.358 -12.177 -3.103 1.00 73.19 85 ASN A C 1
ATOM 654 O O . ASN A 1 85 ? -7.463 -12.160 -3.941 1.00 73.19 85 ASN A O 1
ATOM 658 N N . GLY A 1 86 ? -9.623 -12.444 -3.443 1.00 80.44 86 GLY A N 1
ATOM 659 C CA . GLY A 1 86 ? -10.002 -12.899 -4.790 1.00 80.44 86 GLY A CA 1
ATOM 660 C C . GLY A 1 86 ? -9.716 -11.873 -5.893 1.00 80.44 86 GLY A C 1
ATOM 661 O O . GLY A 1 86 ? -9.031 -12.181 -6.869 1.00 80.44 86 GLY A O 1
ATOM 662 N N . SER A 1 87 ? -10.205 -10.641 -5.731 1.00 84.38 87 SER A N 1
ATOM 663 C CA . SER A 1 87 ? -10.034 -9.579 -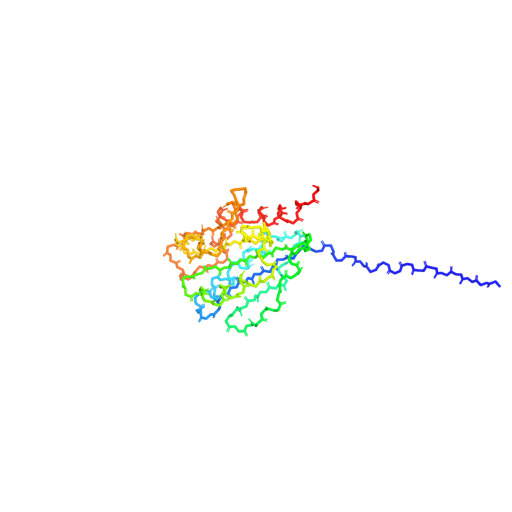6.732 1.00 84.38 87 SER A CA 1
ATOM 664 C C . SER A 1 87 ? -8.590 -9.091 -6.814 1.00 84.38 87 SER A C 1
ATOM 666 O O . SER A 1 87 ? -8.080 -8.864 -7.908 1.00 84.38 87 SER A O 1
ATOM 668 N N . ILE A 1 88 ? -7.903 -8.976 -5.670 1.00 87.38 88 ILE A N 1
ATOM 669 C CA . ILE A 1 88 ? -6.483 -8.604 -5.647 1.00 87.38 88 ILE A CA 1
ATOM 670 C C . ILE A 1 88 ? -5.658 -9.690 -6.345 1.00 87.38 88 ILE A C 1
ATOM 672 O O . ILE A 1 88 ? -4.855 -9.366 -7.216 1.00 87.38 88 ILE A O 1
ATOM 676 N N . ARG A 1 89 ? -5.912 -10.974 -6.055 1.00 85.81 89 ARG A N 1
ATOM 677 C CA . ARG A 1 89 ? -5.244 -12.118 -6.701 1.00 85.81 89 ARG A CA 1
ATOM 678 C C . ARG A 1 89 ? -5.389 -12.076 -8.213 1.00 85.81 89 ARG A C 1
ATOM 680 O O . ARG A 1 89 ? -4.394 -12.208 -8.911 1.00 85.81 89 ARG A O 1
ATOM 687 N N . GLN A 1 90 ? -6.596 -11.820 -8.716 1.00 82.88 90 GLN A N 1
ATOM 688 C CA . GLN A 1 90 ? -6.823 -11.696 -10.158 1.00 82.88 90 GLN A CA 1
ATOM 689 C C . GLN A 1 90 ? -6.002 -10.580 -10.797 1.00 82.88 90 GLN A C 1
ATOM 691 O O . GLN A 1 90 ? -5.604 -10.719 -11.948 1.00 82.88 90 GLN A O 1
ATOM 696 N N . VAL A 1 91 ? -5.763 -9.474 -10.087 1.00 83.56 91 VAL A N 1
ATOM 697 C CA . VAL A 1 91 ? -4.912 -8.398 -10.600 1.00 83.56 91 VAL A CA 1
ATOM 698 C C . VAL A 1 91 ? -3.444 -8.795 -10.535 1.00 83.56 91 VAL A C 1
ATOM 700 O O . VAL A 1 91 ? -2.764 -8.653 -11.545 1.00 83.56 91 VAL A O 1
ATOM 703 N N . LEU A 1 92 ? -2.969 -9.300 -9.392 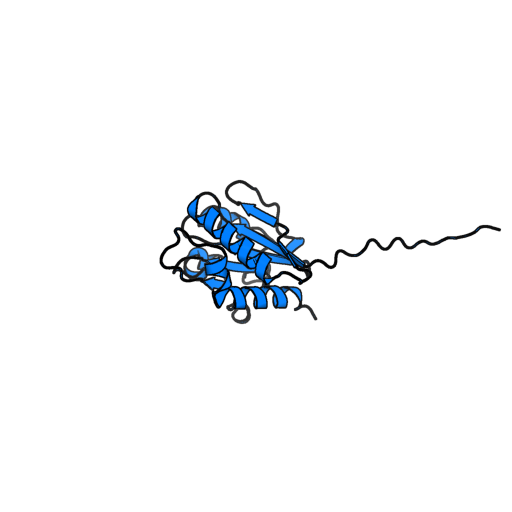1.00 82.25 92 LEU A N 1
ATOM 704 C CA . LEU A 1 92 ? -1.564 -9.675 -9.178 1.00 82.25 92 LEU A CA 1
ATOM 705 C C . LEU A 1 92 ? -1.087 -10.796 -10.109 1.00 82.25 92 LEU A C 1
ATOM 707 O O . LEU A 1 92 ? 0.092 -10.849 -10.444 1.00 82.25 92 LEU A O 1
ATOM 711 N N . ASP A 1 93 ? -1.999 -11.656 -10.559 1.00 79.25 93 ASP A N 1
ATOM 712 C CA . ASP A 1 93 ? -1.700 -12.728 -11.511 1.00 79.25 93 ASP A CA 1
ATOM 713 C C . ASP A 1 93 ? -1.640 -12.242 -12.975 1.00 79.25 93 ASP A C 1
ATOM 715 O O . ASP A 1 93 ? -1.256 -12.986 -13.879 1.00 79.25 93 ASP A O 1
ATOM 719 N N . LYS A 1 94 ? -1.984 -10.973 -13.253 1.00 73.38 94 LYS A N 1
ATOM 720 C CA . LYS A 1 94 ? -1.827 -10.399 -14.597 1.00 73.38 94 LYS A CA 1
ATOM 721 C C . LYS A 1 94 ? -0.349 -10.173 -14.923 1.00 73.38 94 LYS A C 1
ATOM 723 O O . LYS A 1 94 ? 0.438 -9.696 -14.104 1.00 73.38 94 LYS A O 1
ATOM 728 N N . ARG A 1 95 ? 0.010 -10.428 -16.188 1.00 58.28 95 ARG A N 1
ATOM 729 C CA . ARG A 1 95 ? 1.356 -10.162 -16.727 1.00 58.28 95 ARG A CA 1
ATOM 730 C C . ARG A 1 95 ? 1.791 -8.712 -16.455 1.00 58.28 95 ARG A C 1
ATOM 732 O O . ARG A 1 95 ? 1.055 -7.775 -16.768 1.00 58.28 95 ARG A O 1
ATOM 739 N N . GLY A 1 96 ? 3.006 -8.546 -15.927 1.00 62.22 96 GLY A N 1
ATOM 740 C CA . GLY A 1 96 ? 3.634 -7.246 -15.648 1.00 62.22 96 GLY A CA 1
ATOM 741 C C . GLY A 1 96 ? 3.692 -6.838 -14.170 1.00 62.22 96 GLY A C 1
ATOM 742 O O . GLY A 1 96 ? 4.258 -5.793 -13.875 1.00 62.22 96 GLY A O 1
ATOM 743 N N . ILE A 1 97 ? 3.120 -7.630 -13.256 1.00 71.81 97 ILE A N 1
ATOM 744 C CA . ILE A 1 97 ? 3.295 -7.470 -11.794 1.00 71.81 97 ILE A CA 1
ATOM 745 C C . ILE A 1 97 ? 4.307 -8.479 -11.247 1.00 71.81 97 ILE A C 1
ATOM 747 O O . ILE A 1 97 ? 5.052 -8.184 -10.314 1.00 71.81 97 ILE A O 1
ATOM 751 N N . LYS A 1 98 ? 4.349 -9.662 -11.856 1.00 75.44 98 LYS A N 1
ATOM 752 C CA . LYS A 1 98 ? 5.419 -10.632 -11.671 1.00 75.44 98 LYS A CA 1
ATOM 753 C C . LYS A 1 98 ? 6.578 -10.280 -12.595 1.00 75.44 98 LYS A C 1
ATOM 755 O O . LYS A 1 98 ? 6.357 -9.968 -13.772 1.00 75.44 98 LYS A O 1
ATOM 760 N N . ASP A 1 99 ? 7.792 -10.345 -12.068 1.00 66.19 99 ASP A N 1
ATOM 761 C CA . ASP A 1 99 ? 9.003 -10.373 -12.872 1.00 66.19 99 ASP A CA 1
ATOM 762 C C . ASP A 1 99 ? 8.942 -11.687 -13.644 1.00 66.19 99 ASP A C 1
ATOM 764 O O . ASP A 1 99 ? 9.102 -12.757 -13.064 1.00 66.19 99 ASP A O 1
ATOM 768 N N . GLY A 1 100 ? 8.602 -11.622 -14.934 1.00 58.94 100 GLY A N 1
ATOM 769 C CA . GLY A 1 100 ? 8.293 -12.775 -15.795 1.00 58.94 100 GLY A CA 1
ATOM 770 C C . GLY A 1 100 ? 9.470 -13.718 -16.085 1.00 58.94 100 GLY A C 1
ATOM 771 O O . GLY A 1 100 ? 9.583 -14.237 -17.194 1.00 58.94 100 GLY A O 1
ATOM 772 N N . GLY A 1 101 ? 10.373 -13.897 -15.122 1.00 61.53 101 GLY A N 1
ATOM 773 C CA . GLY A 1 101 ? 11.414 -14.905 -15.089 1.00 61.53 101 GLY A CA 1
ATOM 774 C C . GLY A 1 101 ? 10.897 -16.284 -14.652 1.00 61.53 101 GLY A C 1
ATOM 775 O O . GLY A 1 101 ? 9.706 -16.484 -14.415 1.00 61.53 101 GLY A O 1
ATOM 776 N N . PRO A 1 102 ? 11.802 -17.267 -14.531 1.00 54.88 102 PRO A N 1
ATOM 777 C CA . PRO A 1 102 ? 11.455 -18.680 -14.361 1.00 54.88 102 PRO A CA 1
ATOM 778 C C . PRO A 1 102 ? 10.763 -19.026 -13.033 1.00 54.88 102 PRO A C 1
ATOM 780 O O . PRO A 1 102 ? 10.224 -20.123 -12.917 1.00 54.88 102 PRO A O 1
ATOM 783 N N . GLN A 1 103 ? 10.790 -18.128 -12.043 1.00 63.12 103 GLN A N 1
ATOM 784 C CA . GLN A 1 103 ? 10.198 -18.342 -10.716 1.00 63.12 103 GLN A CA 1
ATOM 785 C C . GLN A 1 103 ? 8.889 -17.568 -10.487 1.00 63.12 103 GLN A C 1
ATOM 787 O O . GLN A 1 103 ? 8.302 -17.715 -9.423 1.00 63.12 103 GLN A O 1
ATOM 792 N N . ASP A 1 104 ? 8.423 -16.780 -11.467 1.00 70.44 104 ASP A N 1
ATOM 793 C CA . ASP A 1 104 ? 7.156 -16.029 -11.397 1.00 70.44 104 ASP A CA 1
ATOM 794 C C . ASP A 1 104 ? 7.012 -15.199 -10.095 1.00 70.44 104 ASP A C 1
ATOM 796 O O . ASP A 1 104 ? 5.966 -15.171 -9.445 1.00 70.44 104 ASP A O 1
ATOM 800 N N . THR A 1 105 ? 8.105 -14.550 -9.678 1.00 81.00 105 THR A N 1
ATOM 801 C CA . THR A 1 105 ? 8.198 -13.781 -8.427 1.00 81.00 105 THR A CA 1
ATOM 802 C C . THR A 1 105 ? 7.657 -12.364 -8.591 1.00 81.00 105 THR A C 1
ATOM 804 O O . THR A 1 105 ? 7.666 -11.801 -9.683 1.00 81.00 105 THR A O 1
ATOM 807 N N . MET A 1 106 ? 7.204 -11.749 -7.499 1.00 82.88 106 MET A N 1
ATOM 808 C CA . MET A 1 106 ? 6.759 -10.354 -7.484 1.00 82.88 106 MET A CA 1
ATOM 809 C C . MET A 1 106 ? 7.873 -9.395 -7.889 1.00 82.88 106 MET A C 1
ATOM 811 O O . MET A 1 106 ? 8.996 -9.514 -7.406 1.00 82.88 106 MET A O 1
ATOM 815 N N . HIS A 1 107 ? 7.522 -8.396 -8.700 1.00 82.25 107 HIS A N 1
ATOM 816 C CA . HIS A 1 107 ? 8.433 -7.321 -9.069 1.00 82.25 107 HIS A CA 1
ATOM 817 C C . HIS A 1 107 ? 8.895 -6.549 -7.828 1.00 82.25 107 HIS A C 1
ATOM 819 O O . HIS A 1 107 ? 8.086 -6.184 -6.972 1.00 82.25 107 HIS A O 1
ATOM 825 N N . ALA A 1 108 ? 10.188 -6.217 -7.758 1.00 82.12 108 ALA A N 1
ATOM 826 C CA . ALA A 1 108 ? 10.788 -5.453 -6.653 1.00 82.12 108 ALA A CA 1
ATOM 827 C C . ALA A 1 108 ? 10.093 -4.105 -6.326 1.00 82.12 108 ALA A C 1
ATOM 829 O O . ALA A 1 108 ? 10.214 -3.596 -5.211 1.00 82.12 108 ALA A O 1
ATOM 830 N N . LYS A 1 109 ? 9.334 -3.532 -7.276 1.00 87.00 109 LYS A N 1
ATOM 831 C CA . LYS A 1 109 ? 8.551 -2.286 -7.130 1.00 87.00 109 LYS A CA 1
ATOM 832 C C . LYS A 1 109 ? 7.129 -2.517 -6.595 1.00 87.00 109 LYS A C 1
ATOM 834 O O . LYS A 1 109 ? 6.347 -1.570 -6.494 1.00 87.00 109 LYS A O 1
ATOM 839 N N . VAL A 1 110 ? 6.779 -3.761 -6.268 1.00 89.94 110 VAL A N 1
ATOM 840 C CA . VAL A 1 110 ? 5.503 -4.154 -5.663 1.00 89.94 110 VAL A CA 1
ATOM 841 C C . VAL A 1 110 ? 5.709 -4.357 -4.168 1.00 89.94 110 VAL A C 1
ATOM 843 O O . VAL A 1 110 ? 6.367 -5.302 -3.728 1.00 89.94 110 VAL A O 1
ATOM 846 N N . LEU A 1 111 ? 5.113 -3.469 -3.384 1.00 94.06 111 LEU A N 1
ATOM 847 C CA . LEU A 1 111 ? 5.100 -3.506 -1.928 1.00 94.06 111 LEU A CA 1
ATOM 848 C C . LEU A 1 111 ? 3.752 -4.033 -1.451 1.00 94.06 111 LEU A C 1
ATOM 850 O O . LEU A 1 111 ? 2.718 -3.630 -1.984 1.00 94.06 111 LEU A O 1
ATOM 854 N N . SER A 1 112 ? 3.749 -4.876 -0.426 1.00 94.25 112 SER A N 1
ATOM 855 C CA . SER A 1 112 ? 2.512 -5.381 0.179 1.00 94.25 112 SER A CA 1
ATOM 856 C C . SER A 1 112 ? 2.343 -4.803 1.569 1.00 94.25 112 SER A C 1
ATOM 858 O O . SER A 1 112 ? 3.306 -4.696 2.322 1.00 94.25 112 SER A O 1
ATOM 860 N N . VAL A 1 113 ? 1.116 -4.463 1.936 1.00 95.69 113 VAL A N 1
ATOM 861 C CA . VAL A 1 113 ? 0.786 -3.902 3.242 1.00 95.69 113 VAL A CA 1
ATOM 862 C C . VAL A 1 113 ? -0.434 -4.615 3.799 1.00 95.69 113 VAL A C 1
ATOM 864 O O . VAL A 1 113 ? -1.449 -4.714 3.114 1.00 95.69 113 VAL A O 1
ATOM 867 N N . SER A 1 114 ? -0.369 -5.049 5.051 1.00 95.12 114 SER A N 1
ATOM 868 C CA . SER A 1 114 ? -1.535 -5.450 5.834 1.00 95.12 114 SER A CA 1
ATOM 869 C C . SER A 1 114 ? -1.673 -4.556 7.064 1.00 95.12 114 SER A C 1
ATOM 871 O O . SER A 1 114 ? -0.685 -4.110 7.655 1.00 95.12 114 SER A O 1
ATOM 873 N N . PHE A 1 115 ? -2.916 -4.255 7.438 1.00 95.06 115 PHE A N 1
ATOM 874 C CA . PHE A 1 115 ? -3.189 -3.392 8.589 1.00 95.06 115 PHE A CA 1
ATOM 875 C C . PHE A 1 115 ? -3.353 -4.177 9.893 1.00 95.06 115 PHE A C 1
ATOM 877 O O . PHE A 1 115 ? -2.953 -3.698 10.949 1.00 95.06 115 PHE A O 1
ATOM 884 N N . GLY A 1 116 ? -3.923 -5.382 9.820 1.00 92.81 116 GLY A N 1
ATOM 885 C CA . GLY A 1 116 ? -4.137 -6.244 10.984 1.00 92.81 116 GLY A CA 1
ATOM 886 C C . GLY A 1 116 ? -2.866 -6.944 11.467 1.00 92.81 116 GLY A C 1
ATOM 887 O O . GLY A 1 116 ? -1.752 -6.560 11.129 1.00 92.81 116 GLY A O 1
ATOM 888 N N . THR A 1 117 ? -3.050 -8.003 12.251 1.00 92.44 117 THR A N 1
ATOM 889 C CA . THR A 1 117 ? -1.967 -8.803 12.853 1.00 92.44 117 THR A CA 1
ATOM 890 C C . THR A 1 117 ? -1.357 -9.838 11.917 1.00 92.44 117 THR A C 1
ATOM 892 O O . THR A 1 117 ? -0.297 -10.385 12.211 1.00 92.44 117 THR A O 1
ATOM 895 N N . GLU A 1 118 ? -2.032 -10.155 10.812 1.00 92.06 118 GLU A N 1
ATOM 896 C CA . GLU A 1 118 ? -1.522 -11.121 9.847 1.00 92.06 118 GLU A CA 1
ATOM 897 C C . GLU A 1 118 ? -0.666 -10.410 8.792 1.00 92.06 118 GLU A C 1
ATOM 899 O O . GLU A 1 118 ? -1.152 -9.476 8.145 1.00 92.06 118 GLU A O 1
ATOM 904 N N . PRO A 1 119 ? 0.590 -10.838 8.577 1.00 91.56 119 PRO A N 1
ATOM 905 C CA . PRO A 1 119 ? 1.448 -10.259 7.555 1.00 91.56 119 PRO A CA 1
ATOM 906 C C . PRO A 1 119 ? 0.950 -10.613 6.145 1.00 91.56 119 PRO A C 1
ATOM 908 O O . PRO A 1 119 ? 0.329 -11.667 5.962 1.00 91.56 119 PRO A O 1
ATOM 911 N N . PRO A 1 120 ? 1.295 -9.817 5.115 1.00 91.56 120 PRO A N 1
ATOM 912 C CA . PRO A 1 120 ? 0.835 -10.058 3.747 1.00 91.56 120 PRO A CA 1
ATOM 913 C C . PRO A 1 120 ? 1.128 -11.471 3.228 1.00 91.56 120 PRO A C 1
ATOM 915 O O . PRO A 1 120 ? 0.270 -12.096 2.610 1.00 91.56 120 PRO A O 1
ATOM 918 N N . GLN A 1 121 ? 2.299 -12.014 3.567 1.00 88.44 121 GLN A N 1
ATOM 919 C CA . GLN A 1 121 ? 2.724 -13.367 3.195 1.00 88.44 121 GLN A CA 1
ATOM 920 C C . GLN A 1 121 ? 1.845 -14.478 3.779 1.00 88.44 121 GLN A C 1
ATOM 922 O O . GLN A 1 121 ? 1.709 -15.539 3.181 1.00 88.44 121 GLN A O 1
ATOM 927 N N . ARG A 1 122 ? 1.208 -14.264 4.935 1.00 89.25 122 ARG A N 1
ATOM 928 C CA . ARG A 1 122 ? 0.239 -15.236 5.464 1.00 89.25 122 ARG A CA 1
ATOM 929 C C . ARG A 1 122 ? -1.128 -15.117 4.808 1.00 89.25 122 ARG A C 1
ATOM 931 O O . ARG A 1 122 ? -1.850 -16.105 4.744 1.00 89.25 122 ARG A O 1
ATOM 938 N N . ILE A 1 123 ? -1.476 -13.928 4.324 1.00 89.62 123 ILE A N 1
ATOM 939 C CA . ILE A 1 123 ? -2.765 -13.662 3.683 1.00 89.62 123 ILE A CA 1
ATOM 940 C C . ILE A 1 123 ? -2.752 -14.145 2.221 1.00 89.62 123 ILE A C 1
ATOM 942 O O . ILE A 1 123 ? -3.742 -14.712 1.765 1.00 89.62 123 ILE A O 1
ATOM 946 N N . MET A 1 124 ? -1.643 -13.932 1.496 1.00 86.62 124 MET A N 1
ATOM 947 C CA . MET A 1 124 ? -1.522 -14.165 0.045 1.00 86.62 124 MET A CA 1
ATOM 948 C C . MET A 1 124 ? -0.157 -14.761 -0.372 1.00 86.62 124 MET A C 1
ATOM 950 O O . MET A 1 124 ? 0.371 -14.423 -1.433 1.00 86.62 124 MET A O 1
ATOM 954 N N . GLY A 1 125 ? 0.458 -15.611 0.457 1.00 82.12 125 GLY A N 1
ATOM 955 C CA . GLY A 1 125 ? 1.826 -16.123 0.236 1.00 82.12 125 GLY A CA 1
ATOM 956 C C . GLY A 1 125 ? 2.018 -17.021 -0.988 1.00 82.12 125 GLY A C 1
ATOM 957 O O . GLY A 1 125 ? 3.137 -17.228 -1.446 1.00 82.12 125 GLY A O 1
ATOM 958 N N . ASP A 1 126 ? 0.937 -17.542 -1.559 1.00 80.81 126 ASP A N 1
ATOM 959 C CA . ASP A 1 126 ? 0.950 -18.270 -2.827 1.00 80.81 126 ASP A CA 1
ATOM 960 C C . ASP A 1 126 ? 1.164 -17.350 -4.043 1.00 80.81 126 ASP A C 1
ATOM 962 O O . ASP A 1 126 ? 1.626 -17.812 -5.082 1.00 80.81 126 ASP A O 1
ATOM 966 N N . ILE A 1 127 ? 0.849 -16.057 -3.917 1.00 81.94 127 ILE A N 1
ATOM 967 C CA . ILE A 1 127 ? 0.968 -15.059 -4.995 1.00 81.94 127 ILE A CA 1
ATOM 968 C C . ILE A 1 127 ? 2.122 -14.099 -4.729 1.00 81.94 127 ILE A C 1
ATOM 970 O O . ILE A 1 127 ? 2.830 -13.714 -5.656 1.00 81.94 127 ILE A O 1
ATOM 974 N N . LEU A 1 128 ? 2.314 -13.702 -3.469 1.00 83.62 128 LEU A N 1
ATOM 975 C CA . LEU A 1 128 ? 3.343 -12.754 -3.052 1.00 83.62 128 LEU A CA 1
ATOM 976 C C . LEU A 1 128 ? 4.722 -13.415 -2.944 1.00 83.62 128 LEU A C 1
ATOM 978 O O . LEU A 1 128 ? 5.497 -13.091 -2.053 1.00 83.62 128 LEU A O 1
ATOM 982 N N . GLN A 1 129 ? 5.059 -14.344 -3.836 1.00 82.69 129 GLN A N 1
ATOM 983 C CA . GLN A 1 129 ? 6.365 -14.991 -3.796 1.00 82.69 129 GLN A CA 1
ATOM 984 C C . GLN A 1 129 ? 7.463 -13.994 -4.152 1.00 82.69 129 GLN A C 1
ATOM 986 O O . GLN A 1 129 ? 7.365 -13.265 -5.140 1.00 82.69 129 GLN A O 1
ATOM 991 N N . ARG A 1 130 ? 8.512 -13.954 -3.331 1.00 81.69 130 ARG A N 1
ATOM 992 C CA . ARG A 1 130 ? 9.638 -13.029 -3.475 1.00 81.69 130 ARG A CA 1
ATOM 993 C C . ARG A 1 130 ? 10.946 -13.794 -3.466 1.00 81.69 130 ARG A C 1
ATOM 995 O O . ARG A 1 130 ? 11.075 -14.807 -2.780 1.00 81.69 130 ARG A O 1
ATOM 1002 N N . VAL A 1 131 ? 11.925 -13.263 -4.187 1.00 77.06 131 VAL A N 1
ATOM 1003 C CA . VAL A 1 131 ? 13.323 -13.648 -3.996 1.00 77.06 131 VAL A CA 1
ATOM 1004 C C . VAL A 1 131 ? 13.817 -13.136 -2.639 1.00 77.06 131 VAL A C 1
ATOM 1006 O O . VAL A 1 131 ? 13.303 -12.153 -2.109 1.00 77.06 131 VAL A O 1
ATOM 1009 N N . GLU A 1 132 ? 14.817 -13.798 -2.060 1.00 71.81 132 GLU A N 1
ATOM 1010 C CA . GLU A 1 132 ? 15.296 -13.537 -0.692 1.00 71.81 132 GLU A CA 1
ATOM 1011 C C . GLU A 1 132 ? 15.728 -12.077 -0.461 1.00 71.81 132 GLU A C 1
ATOM 1013 O O . GLU A 1 132 ? 15.447 -11.495 0.585 1.00 71.81 132 GLU A O 1
ATOM 1018 N N . VAL A 1 133 ? 16.313 -11.445 -1.483 1.00 70.12 133 VAL A N 1
ATOM 1019 C CA . VAL A 1 133 ? 16.714 -10.028 -1.458 1.00 70.12 133 VAL A CA 1
ATOM 1020 C C . VAL A 1 133 ? 15.529 -9.056 -1.331 1.00 70.12 133 VAL A C 1
ATOM 1022 O O . VAL A 1 133 ? 15.689 -7.961 -0.797 1.00 70.12 133 VAL A O 1
ATOM 1025 N N . ASP A 1 134 ? 14.325 -9.465 -1.735 1.00 70.00 134 ASP A N 1
ATOM 1026 C CA . ASP A 1 134 ? 13.116 -8.634 -1.733 1.00 70.00 134 ASP A CA 1
ATOM 1027 C C . ASP A 1 134 ? 12.181 -8.913 -0.546 1.00 70.00 134 ASP A C 1
ATOM 1029 O O . ASP A 1 134 ? 11.092 -8.345 -0.465 1.00 70.00 134 ASP A O 1
ATOM 1033 N N . MET A 1 135 ? 12.580 -9.741 0.425 1.00 67.69 135 MET A N 1
ATOM 1034 C CA . MET A 1 135 ? 11.737 -10.067 1.588 1.00 67.69 135 MET A CA 1
ATOM 1035 C C . MET A 1 135 ? 11.352 -8.844 2.446 1.00 67.69 135 MET A C 1
ATOM 1037 O O . MET A 1 135 ? 10.370 -8.893 3.180 1.00 67.69 135 MET A O 1
ATOM 1041 N N . GLN A 1 136 ? 12.063 -7.716 2.324 1.00 78.19 136 GLN A N 1
ATOM 1042 C CA . GLN A 1 136 ? 11.765 -6.458 3.033 1.00 78.19 136 GLN A CA 1
ATOM 1043 C C . GLN A 1 136 ? 10.664 -5.602 2.370 1.00 78.19 136 GLN A C 1
ATOM 1045 O O . GLN A 1 136 ? 10.538 -4.410 2.651 1.00 78.19 136 GLN A O 1
ATOM 1050 N N . ARG A 1 137 ? 9.888 -6.171 1.444 1.00 89.62 137 ARG A N 1
ATOM 1051 C CA . ARG A 1 137 ? 8.860 -5.458 0.666 1.00 89.62 137 ARG A CA 1
ATOM 1052 C C . ARG A 1 137 ? 7.435 -5.709 1.178 1.00 89.62 137 ARG A C 1
ATOM 1054 O O . ARG A 1 137 ? 6.480 -5.203 0.588 1.00 89.62 137 ARG A O 1
ATOM 1061 N N . ASP A 1 138 ? 7.289 -6.461 2.269 1.00 92.38 138 ASP A N 1
ATOM 1062 C CA . ASP A 1 138 ? 6.010 -6.736 2.924 1.00 92.38 138 ASP A CA 1
ATOM 1063 C C . ASP A 1 138 ? 5.955 -6.089 4.309 1.00 92.38 138 ASP A C 1
ATOM 1065 O O . ASP A 1 138 ? 6.817 -6.305 5.158 1.00 92.38 138 ASP A O 1
ATOM 1069 N N . PHE A 1 139 ? 4.907 -5.307 4.543 1.00 95.50 139 PHE A N 1
ATOM 1070 C CA . PHE A 1 139 ? 4.733 -4.491 5.735 1.00 95.50 139 PHE A CA 1
ATOM 1071 C C . PHE A 1 139 ? 3.471 -4.923 6.475 1.00 95.50 139 PHE A C 1
ATOM 1073 O O . PHE A 1 139 ? 2.405 -5.062 5.877 1.00 95.50 139 PHE A O 1
ATOM 1080 N N . CYS A 1 140 ? 3.585 -5.120 7.785 1.00 95.56 140 CYS A N 1
ATOM 1081 C CA . CYS A 1 140 ? 2.471 -5.481 8.654 1.00 95.56 140 CYS A CA 1
ATOM 1082 C C . CYS A 1 140 ? 2.373 -4.454 9.779 1.00 95.56 140 CYS A C 1
ATOM 1084 O O . CYS A 1 140 ? 3.291 -4.355 10.592 1.00 95.56 140 CYS A O 1
ATOM 1086 N N . PHE A 1 141 ? 1.283 -3.688 9.827 1.00 95.62 141 PHE A N 1
ATOM 1087 C CA . PHE A 1 141 ? 1.093 -2.669 10.864 1.00 95.62 141 PHE A CA 1
ATOM 1088 C C . PHE A 1 141 ? 0.713 -3.254 12.230 1.00 95.62 141 PHE A C 1
ATOM 1090 O O . PHE A 1 141 ? 0.887 -2.580 13.241 1.00 95.62 141 PHE A O 1
ATOM 1097 N N . ASN A 1 142 ? 0.255 -4.511 12.281 1.00 94.88 142 ASN A N 1
ATOM 1098 C CA . ASN A 1 142 ? -0.069 -5.228 13.516 1.00 94.88 142 ASN A CA 1
ATOM 1099 C C . ASN A 1 142 ? -1.124 -4.541 14.400 1.00 94.88 142 ASN A C 1
ATOM 1101 O O . ASN A 1 142 ? -1.128 -4.729 15.622 1.00 94.88 142 ASN A O 1
ATOM 1105 N N . PHE A 1 143 ? -2.047 -3.773 13.814 1.00 94.50 143 PHE A N 1
ATOM 1106 C CA . PHE A 1 143 ? -3.136 -3.184 14.583 1.00 94.50 143 PHE A CA 1
ATOM 1107 C C . PHE A 1 143 ? -4.070 -4.285 15.098 1.00 94.50 143 PHE A C 1
ATOM 1109 O O . PHE A 1 143 ? -4.635 -5.063 14.329 1.00 94.50 143 PHE A O 1
ATOM 1116 N N . GLN A 1 144 ? -4.249 -4.332 16.419 1.00 92.50 144 GLN A N 1
ATOM 1117 C CA . GLN A 1 144 ? -5.128 -5.305 17.082 1.00 92.50 144 GLN A CA 1
ATOM 1118 C C . GLN A 1 144 ? -6.611 -4.988 16.854 1.00 92.50 144 GLN A C 1
ATOM 1120 O O . GLN A 1 144 ? -7.450 -5.885 16.808 1.00 92.50 144 GLN A O 1
ATOM 1125 N N . ASN A 1 145 ? -6.939 -3.703 16.710 1.00 92.12 145 ASN A N 1
ATOM 1126 C CA . ASN A 1 145 ? -8.284 -3.232 16.423 1.00 92.12 145 ASN A CA 1
ATOM 1127 C C . ASN A 1 145 ? -8.251 -2.332 15.193 1.00 92.12 145 ASN A C 1
ATOM 1129 O O . ASN A 1 145 ? -7.648 -1.267 15.219 1.00 92.12 145 ASN A O 1
ATOM 1133 N N . LEU A 1 146 ? -8.938 -2.767 14.140 1.00 92.12 146 LEU A N 1
ATOM 1134 C CA . LEU A 1 146 ? -9.011 -2.044 12.876 1.00 92.12 146 LEU A CA 1
ATOM 1135 C C . LEU A 1 146 ? -10.043 -0.913 12.865 1.00 92.12 146 LEU A C 1
ATOM 1137 O O . LEU A 1 146 ? -10.116 -0.186 11.882 1.00 92.12 146 LEU A O 1
ATOM 1141 N N . LYS A 1 147 ? -10.862 -0.771 13.915 1.00 93.50 147 LYS A N 1
ATOM 1142 C CA . LYS A 1 147 ? -11.900 0.262 14.001 1.00 93.50 147 LYS A CA 1
ATOM 1143 C C . LYS A 1 147 ? -11.352 1.556 14.581 1.00 93.50 147 LYS A C 1
ATOM 1145 O O . LYS A 1 147 ? -10.825 1.549 15.690 1.00 93.50 147 LYS A O 1
ATOM 1150 N N . GLY A 1 148 ? -11.604 2.655 13.872 1.00 91.38 148 GLY A N 1
ATOM 1151 C CA . GLY A 1 148 ? -11.248 4.001 14.317 1.00 91.38 148 GLY A CA 1
ATOM 1152 C C . GLY A 1 148 ? -9.769 4.343 14.157 1.00 91.38 148 GLY A C 1
ATOM 1153 O O . GLY A 1 148 ? -9.322 5.270 14.817 1.00 91.38 148 GLY A O 1
ATOM 1154 N N . ILE A 1 149 ? -9.034 3.608 13.313 1.00 93.88 149 ILE A N 1
ATOM 1155 C CA . ILE A 1 149 ? -7.646 3.939 12.977 1.00 93.88 149 ILE A CA 1
ATOM 1156 C C . ILE A 1 149 ? -7.636 5.186 12.093 1.00 93.88 149 ILE A C 1
ATOM 1158 O O . ILE A 1 149 ? -8.264 5.223 11.026 1.00 93.88 149 ILE A O 1
ATOM 1162 N N . ASP A 1 150 ? -6.881 6.193 12.509 1.00 95.00 150 ASP A N 1
ATOM 1163 C CA . ASP A 1 150 ? -6.707 7.434 11.767 1.00 95.00 150 ASP A CA 1
ATOM 1164 C C . ASP A 1 150 ? -5.312 7.550 11.128 1.00 95.00 150 ASP A C 1
ATOM 1166 O O . ASP A 1 150 ? -4.468 6.656 11.206 1.00 95.00 150 ASP A O 1
ATOM 1170 N N . ALA A 1 151 ? -5.071 8.650 10.413 1.00 95.31 151 ALA A N 1
ATOM 1171 C CA . ALA A 1 151 ? -3.787 8.886 9.760 1.00 95.31 151 ALA A CA 1
ATOM 1172 C C . ALA A 1 151 ? -2.619 9.054 10.757 1.00 95.31 151 ALA A C 1
ATOM 1174 O O . ALA A 1 151 ? -1.486 8.709 10.424 1.00 95.31 151 ALA A O 1
ATOM 1175 N N . ASN A 1 152 ? -2.871 9.545 11.973 1.00 95.31 152 ASN A N 1
ATOM 1176 C CA . ASN A 1 152 ? -1.836 9.728 12.990 1.00 95.31 152 ASN A CA 1
ATOM 1177 C C . ASN A 1 152 ? -1.365 8.382 13.548 1.00 95.31 152 ASN A C 1
ATOM 1179 O O . ASN A 1 152 ? -0.171 8.210 13.796 1.00 95.31 152 ASN A O 1
ATOM 1183 N N . ASP A 1 153 ? -2.275 7.419 13.710 1.00 95.81 153 ASP A N 1
ATOM 1184 C CA . ASP A 1 153 ? -1.927 6.048 14.105 1.00 95.81 153 ASP A CA 1
ATOM 1185 C C . ASP A 1 153 ? -0.937 5.422 13.112 1.00 95.81 153 ASP A C 1
ATOM 1187 O O . ASP A 1 153 ? 0.051 4.793 13.499 1.00 95.81 153 ASP A O 1
ATOM 1191 N N . PHE A 1 154 ? -1.166 5.646 11.815 1.00 95.94 154 PHE A N 1
ATOM 1192 C CA . PHE A 1 154 ? -0.240 5.237 10.765 1.00 95.94 154 PHE A CA 1
ATOM 1193 C C . PHE A 1 154 ? 1.072 6.034 10.803 1.00 95.94 154 PHE A C 1
ATOM 1195 O O . PHE A 1 154 ? 2.141 5.433 10.728 1.00 95.94 154 PHE A O 1
ATOM 1202 N N . ASP A 1 155 ? 1.021 7.362 10.917 1.00 93.62 155 ASP A N 1
ATOM 1203 C CA . ASP A 1 155 ? 2.204 8.236 10.881 1.00 93.62 155 ASP A CA 1
ATOM 1204 C C . ASP A 1 155 ? 3.205 7.960 12.005 1.00 93.62 155 ASP A C 1
ATOM 1206 O O . ASP A 1 155 ? 4.421 8.010 11.781 1.00 93.62 155 ASP A O 1
ATOM 1210 N N . ASN A 1 156 ? 2.694 7.637 13.192 1.00 91.94 156 ASN A N 1
ATOM 1211 C CA . ASN A 1 156 ? 3.498 7.330 14.371 1.00 91.94 156 ASN A CA 1
ATOM 1212 C C . ASN A 1 156 ? 4.085 5.909 14.347 1.00 91.94 156 ASN A C 1
ATOM 1214 O O . ASN A 1 156 ? 4.889 5.563 15.212 1.00 91.94 156 ASN A O 1
ATOM 1218 N N . SER A 1 157 ? 3.711 5.079 13.370 1.00 94.62 157 SER A N 1
ATOM 1219 C CA . SER A 1 157 ? 4.200 3.708 13.250 1.00 94.62 157 SER A CA 1
ATOM 1220 C C . SER A 1 157 ? 5.587 3.645 12.605 1.00 94.62 157 SER A C 1
ATOM 1222 O O . SER A 1 157 ? 5.818 4.186 11.520 1.00 94.62 157 SER A O 1
ATOM 1224 N N . GLU A 1 158 ? 6.496 2.873 13.206 1.00 94.62 158 GLU A N 1
ATOM 1225 C CA . GLU A 1 158 ? 7.796 2.533 12.607 1.00 94.62 158 GLU A CA 1
ATOM 1226 C C . GLU A 1 158 ? 7.637 1.856 11.235 1.00 94.62 158 GLU A C 1
ATOM 1228 O O . GLU A 1 158 ? 8.437 2.080 10.325 1.00 94.62 158 GLU A O 1
ATOM 1233 N N . VAL A 1 159 ? 6.549 1.099 11.047 1.00 95.88 159 VAL A N 1
ATOM 1234 C CA . VAL A 1 159 ? 6.215 0.423 9.786 1.00 95.88 159 VAL A CA 1
ATOM 1235 C C . VAL A 1 159 ? 5.968 1.435 8.670 1.00 95.88 159 VAL A C 1
ATOM 1237 O O . VAL A 1 159 ? 6.431 1.234 7.547 1.00 95.88 159 VAL A O 1
ATOM 1240 N N . MET A 1 160 ? 5.302 2.556 8.963 1.00 95.81 160 MET A N 1
ATOM 1241 C CA . MET A 1 160 ? 5.089 3.623 7.981 1.00 95.81 160 MET A CA 1
ATOM 1242 C C . MET A 1 160 ? 6.407 4.304 7.594 1.00 95.81 160 MET A C 1
ATOM 1244 O O . MET A 1 160 ? 6.625 4.616 6.422 1.00 95.81 160 MET A O 1
ATOM 1248 N N . GLN A 1 161 ? 7.315 4.512 8.550 1.00 93.88 161 GLN A N 1
ATOM 1249 C CA . GLN A 1 161 ? 8.626 5.110 8.271 1.00 93.88 161 GLN A CA 1
ATOM 1250 C C . GLN A 1 161 ? 9.502 4.184 7.415 1.00 93.88 161 GLN A C 1
ATOM 1252 O O . GLN A 1 161 ? 10.126 4.635 6.446 1.00 93.88 161 GLN A O 1
ATOM 1257 N N . ALA A 1 162 ? 9.492 2.882 7.716 1.00 94.50 162 ALA A N 1
ATOM 1258 C CA . ALA A 1 162 ? 10.152 1.864 6.906 1.00 94.50 162 ALA A CA 1
ATOM 1259 C C . ALA A 1 162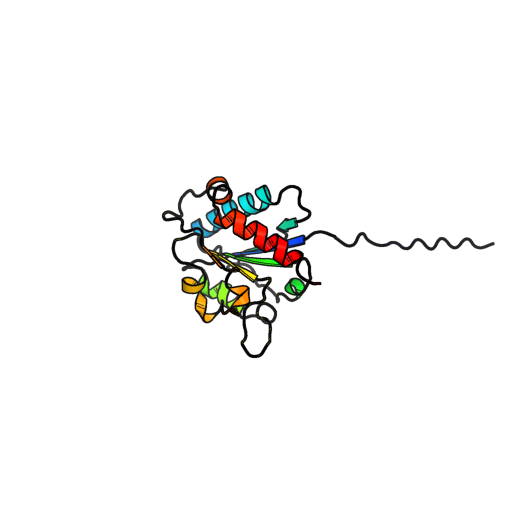 ? 9.567 1.828 5.485 1.00 94.50 162 ALA A C 1
ATOM 1261 O O . ALA A 1 162 ? 10.311 1.939 4.511 1.00 94.50 162 ALA A O 1
ATOM 1262 N N . LEU A 1 163 ? 8.235 1.800 5.360 1.00 95.00 163 LEU A N 1
ATOM 1263 C CA . LEU A 1 163 ? 7.547 1.806 4.071 1.00 95.00 163 LEU A CA 1
ATOM 1264 C C . LEU A 1 163 ? 7.933 3.020 3.217 1.00 95.00 163 LEU A C 1
ATOM 1266 O O . LEU A 1 163 ? 8.233 2.873 2.034 1.00 95.00 163 LEU A O 1
ATOM 1270 N N . ARG A 1 164 ? 7.961 4.225 3.797 1.00 93.75 164 ARG A N 1
ATOM 1271 C CA . ARG A 1 164 ? 8.371 5.446 3.081 1.00 93.75 164 ARG A CA 1
ATOM 1272 C C . ARG A 1 164 ? 9.797 5.348 2.563 1.00 93.75 164 ARG A C 1
ATOM 1274 O O . ARG A 1 164 ? 10.045 5.706 1.415 1.00 93.75 164 ARG A O 1
ATOM 1281 N N . THR A 1 165 ? 10.716 4.867 3.395 1.00 92.31 165 THR A N 1
ATOM 1282 C CA . THR A 1 165 ? 12.123 4.672 3.020 1.00 92.31 165 THR A CA 1
ATOM 1283 C C . THR A 1 165 ? 12.241 3.689 1.859 1.00 92.31 165 THR A C 1
ATOM 1285 O O . THR A 1 165 ? 12.897 3.984 0.863 1.00 92.31 165 THR A O 1
ATOM 1288 N N . THR A 1 166 ? 11.523 2.570 1.935 1.00 92.31 166 THR A N 1
ATOM 1289 C CA . THR A 1 166 ? 11.467 1.562 0.875 1.00 92.31 166 THR A CA 1
ATOM 1290 C C . THR A 1 166 ? 10.873 2.103 -0.424 1.00 92.31 166 THR A C 1
ATOM 1292 O O . THR A 1 166 ? 11.435 1.852 -1.483 1.00 92.31 166 THR A O 1
ATOM 1295 N N . ILE A 1 167 ? 9.786 2.878 -0.368 1.00 91.44 167 ILE A N 1
ATOM 1296 C CA . ILE A 1 167 ? 9.206 3.527 -1.555 1.00 91.44 167 ILE A CA 1
ATOM 1297 C C . ILE A 1 167 ? 10.232 4.448 -2.219 1.00 91.44 167 ILE A C 1
ATOM 1299 O O . ILE A 1 167 ? 10.351 4.455 -3.440 1.00 91.44 167 ILE A O 1
ATOM 1303 N N . ILE A 1 168 ? 10.969 5.227 -1.426 1.00 89.25 168 ILE A N 1
ATOM 1304 C CA . ILE A 1 168 ? 11.967 6.166 -1.944 1.00 89.25 168 ILE A CA 1
ATOM 1305 C C . ILE A 1 168 ? 13.107 5.413 -2.628 1.00 89.25 168 ILE A C 1
ATOM 1307 O O . ILE A 1 168 ? 13.405 5.739 -3.774 1.00 89.25 168 ILE A O 1
ATOM 1311 N N . SER A 1 169 ? 13.671 4.391 -1.974 1.00 87.44 169 SER A N 1
ATOM 1312 C CA . SER A 1 169 ? 14.737 3.553 -2.547 1.00 87.44 169 SER A CA 1
ATOM 1313 C C . SER A 1 169 ? 14.266 2.825 -3.805 1.00 87.44 169 SER A C 1
ATOM 1315 O O . SER A 1 169 ? 14.929 2.909 -4.829 1.00 87.44 169 SER A O 1
ATOM 1317 N N . ALA A 1 170 ? 13.062 2.243 -3.813 1.00 85.44 170 ALA A N 1
ATOM 1318 C CA . ALA A 1 170 ? 12.515 1.564 -4.994 1.00 85.44 170 ALA A CA 1
ATOM 1319 C C . ALA A 1 170 ? 12.315 2.490 -6.214 1.00 85.44 170 ALA A C 1
ATOM 1321 O O . ALA A 1 170 ? 12.160 2.013 -7.336 1.00 85.44 170 ALA A O 1
ATOM 1322 N N . MET A 1 171 ? 12.291 3.810 -6.001 1.00 84.50 171 MET A N 1
ATOM 1323 C CA . MET A 1 171 ? 12.202 4.833 -7.049 1.00 84.50 171 MET A CA 1
ATOM 1324 C C . MET A 1 171 ? 13.560 5.478 -7.387 1.00 84.50 171 MET A C 1
ATOM 1326 O O . MET A 1 171 ? 13.598 6.413 -8.194 1.00 84.50 171 MET A O 1
ATOM 1330 N N . GLU A 1 172 ? 14.636 5.073 -6.711 1.00 78.06 17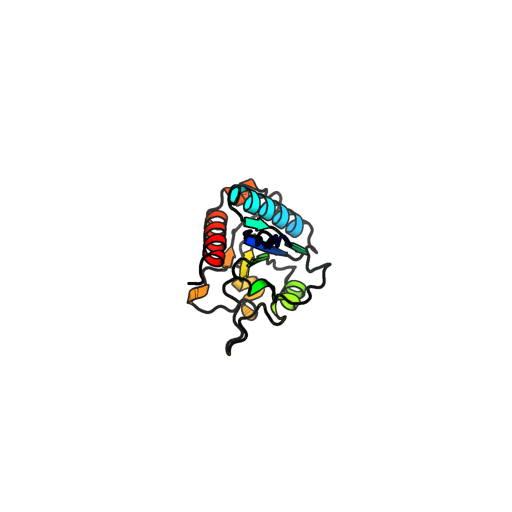2 GLU A N 1
ATOM 1331 C CA . GLU A 1 172 ? 16.013 5.573 -6.866 1.00 78.06 172 GLU A CA 1
ATOM 1332 C C . GLU A 1 172 ? 16.973 4.485 -7.352 1.00 78.06 172 GLU A C 1
ATOM 1334 O O . GLU A 1 172 ? 17.905 4.795 -8.091 1.00 78.06 172 GLU A O 1
ATOM 1339 N N . ASP A 1 173 ? 16.711 3.228 -6.996 1.00 60.72 173 ASP A N 1
ATOM 1340 C CA . ASP A 1 173 ? 17.482 2.062 -7.406 1.00 60.72 173 ASP A CA 1
ATOM 1341 C C . ASP A 1 173 ? 17.167 1.691 -8.864 1.00 60.72 173 ASP A C 1
ATOM 1343 O O . ASP A 1 173 ? 16.236 0.943 -9.150 1.00 60.72 173 ASP A O 1
ATOM 1347 N N . GLU A 1 174 ? 17.944 2.260 -9.787 1.00 50.31 174 GLU A N 1
ATOM 1348 C CA . GLU A 1 174 ? 18.325 1.698 -11.093 1.00 50.31 174 GLU A CA 1
ATOM 1349 C C . GLU A 1 174 ? 19.554 2.492 -11.593 1.00 50.31 174 GLU A C 1
ATOM 1351 O O . GLU A 1 174 ? 19.433 3.468 -12.337 1.00 50.31 174 GLU A O 1
ATOM 1356 N N . ASN A 1 175 ? 20.738 2.097 -11.107 1.00 35.56 175 ASN A N 1
ATOM 1357 C CA . ASN A 1 175 ? 22.056 2.460 -11.646 1.00 35.56 175 ASN A CA 1
ATOM 1358 C C . ASN A 1 175 ? 22.744 1.192 -12.153 1.00 35.56 175 ASN A C 1
ATOM 1360 O O . ASN A 1 175 ? 22.779 0.214 -11.371 1.00 35.56 175 ASN A O 1
#

Sequence (175 aa):
MGNSFGGTNKQPVDSRKHICILYNGSDSLQKENVRSFRDALNGGLGGKNIKITKFIDVSKEHIDGMQWLSQIRHVLVVCVDQAGNGSIRQVLDKRGIKDGGPQDTMHAKVLSVSFGTEPPQRIMGDILQRVEVDMQRDFCFNFQNLKGIDANDFDNSEVMQALRTTIISAMEDEN